Protein AF-A0A934X2E5-F1 (afdb_monomer_lite)

Radius of gyration: 25.15 Å; chains: 1; bounding box: 54×32×74 Å

pLDDT: mean 78.69, std 17.32, range [44.53, 95.88]

Sequence (119 aa):
MKNYIQEKTRYLKALVLTMLVGFIGFEAGAQVFISSTSPAGPWYAGQEATASYEAEDFDAGTSFILWDDADNDAQIDEDEQIFGQSTVQDALEEIDFTWPEAGNINLRLAAFSGNSVTG

Organism: NCBI:txid2802615

Secondary structure (DSSP, 8-state):
---HHHHHHHHHHHHHHHHHHTT-----PPPEEEEEE---S---TT-EEEEEEEEESPPTT-EEEEEE-SSSSSS--TTSPEEEEE---SSEEEEEEEPPSSS---EEEEEE-SS----

Structure (mmCIF, N/CA/C/O backbone):
data_AF-A0A934X2E5-F1
#
_entry.id   AF-A0A934X2E5-F1
#
loop_
_atom_site.group_PDB
_atom_site.id
_atom_site.type_symbol
_atom_site.label_atom_id
_atom_site.label_alt_id
_atom_site.label_comp_id
_atom_site.label_asym_id
_atom_site.label_entity_id
_atom_site.label_seq_id
_atom_site.pdbx_PDB_ins_code
_atom_site.Cartn_x
_atom_site.Cartn_y
_atom_site.Cartn_z
_atom_site.occupancy
_atom_site.B_iso_or_equiv
_atom_site.auth_seq_id
_atom_site.auth_comp_id
_atom_site.auth_asym_id
_atom_site.auth_atom_id
_atom_site.pdbx_PDB_model_num
ATOM 1 N N . MET A 1 1 ? -38.546 -23.347 57.118 1.00 49.22 1 MET A N 1
ATOM 2 C CA . MET A 1 1 ? -39.298 -22.853 55.942 1.00 49.22 1 MET A CA 1
ATOM 3 C C . MET A 1 1 ? -38.502 -21.723 55.314 1.00 49.22 1 MET A C 1
ATOM 5 O O . MET A 1 1 ? -38.262 -20.734 55.993 1.00 49.22 1 MET A O 1
ATOM 9 N N . LYS A 1 2 ? -38.001 -21.892 54.085 1.00 48.56 2 LYS A N 1
ATOM 10 C CA . LYS A 1 2 ? -37.275 -20.829 53.373 1.00 48.56 2 LYS A CA 1
ATOM 11 C C . LYS A 1 2 ? -38.280 -19.768 52.906 1.00 48.56 2 LYS A C 1
ATOM 13 O O . LYS A 1 2 ? -39.327 -20.110 52.362 1.00 48.56 2 LYS A O 1
ATOM 18 N N . ASN A 1 3 ? -37.981 -18.497 53.177 1.00 52.16 3 ASN A N 1
ATOM 19 C CA . ASN A 1 3 ? -38.826 -17.349 52.844 1.00 52.16 3 ASN A CA 1
ATOM 20 C C . ASN A 1 3 ? -38.904 -17.159 51.318 1.00 52.16 3 ASN A C 1
ATOM 22 O O . ASN A 1 3 ? -38.053 -16.502 50.723 1.00 52.16 3 ASN A O 1
ATOM 26 N N . TYR A 1 4 ? -39.963 -17.698 50.707 1.00 53.03 4 TYR A N 1
ATOM 27 C CA . TYR A 1 4 ? -40.284 -17.629 49.270 1.00 53.03 4 TYR A CA 1
ATOM 28 C C . TYR A 1 4 ? -40.270 -16.205 48.675 1.00 53.03 4 TYR A C 1
ATOM 30 O O . TYR A 1 4 ? -40.138 -16.028 47.465 1.00 53.03 4 TYR A O 1
ATOM 38 N N . ILE A 1 5 ? -40.405 -15.173 49.512 1.00 55.59 5 ILE A N 1
ATOM 39 C CA . ILE A 1 5 ? -40.426 -13.766 49.092 1.00 55.59 5 ILE A CA 1
ATOM 40 C C . ILE A 1 5 ? -39.023 -13.275 48.696 1.00 55.59 5 ILE A C 1
ATOM 42 O O . ILE A 1 5 ? -38.900 -12.533 47.724 1.00 55.59 5 ILE A O 1
ATOM 46 N N . GLN A 1 6 ? -37.965 -13.725 49.385 1.00 53.34 6 GLN A N 1
ATOM 47 C CA . GLN A 1 6 ? -36.589 -13.293 49.098 1.00 53.34 6 GLN A CA 1
ATOM 48 C C . GLN A 1 6 ? -36.018 -13.923 47.821 1.00 53.34 6 GLN A C 1
ATOM 50 O O . GLN A 1 6 ? -35.206 -13.300 47.139 1.00 53.34 6 GLN A O 1
ATOM 55 N N . GLU A 1 7 ? -36.453 -15.135 47.467 1.00 52.44 7 GLU A N 1
ATOM 56 C CA . GLU A 1 7 ? -36.074 -15.785 46.207 1.00 52.44 7 GLU A CA 1
ATOM 57 C C . GLU A 1 7 ? -36.661 -15.039 45.004 1.00 52.44 7 GLU A C 1
ATOM 59 O O . GLU A 1 7 ? -35.921 -14.670 44.093 1.00 52.44 7 GLU A O 1
ATOM 64 N N . LYS A 1 8 ? -37.955 -14.690 45.036 1.00 50.94 8 LYS A N 1
ATOM 65 C CA . LYS A 1 8 ? -38.620 -13.969 43.934 1.00 50.94 8 LYS A CA 1
ATOM 66 C C . LYS A 1 8 ? -37.985 -12.607 43.625 1.00 50.94 8 LYS A C 1
ATOM 68 O O . LYS A 1 8 ? -37.871 -12.239 42.459 1.00 50.94 8 LYS A O 1
ATOM 73 N N . THR A 1 9 ? -37.516 -11.873 44.639 1.00 54.53 9 THR A N 1
ATOM 74 C CA . THR A 1 9 ? -36.832 -10.583 44.422 1.00 54.53 9 THR A CA 1
ATOM 75 C C . THR A 1 9 ? -35.431 -10.746 43.832 1.00 54.53 9 THR A C 1
ATOM 77 O O . THR A 1 9 ? -34.979 -9.863 43.106 1.00 54.53 9 THR A O 1
ATOM 80 N N . ARG A 1 10 ? -34.732 -11.855 44.120 1.00 56.25 10 ARG A N 1
ATOM 81 C CA . ARG A 1 10 ? -33.412 -12.147 43.534 1.00 56.25 10 ARG A CA 1
ATOM 82 C C . ARG A 1 10 ? -33.515 -12.438 42.041 1.00 56.25 10 ARG A C 1
ATOM 84 O O . ARG A 1 10 ? -32.723 -11.891 41.282 1.00 56.25 10 ARG A O 1
ATOM 91 N N . TYR A 1 11 ? -34.516 -13.212 41.623 1.00 56.16 11 TYR A N 1
ATOM 92 C CA . TYR A 1 11 ? -34.741 -13.502 40.203 1.00 56.16 11 TYR A CA 1
ATOM 93 C C . TYR A 1 11 ? -35.104 -12.248 39.401 1.00 56.16 11 TYR A C 1
ATOM 95 O O . TYR A 1 11 ? -34.602 -12.068 38.297 1.00 56.16 11 TYR A O 1
ATOM 103 N N . LEU A 1 12 ? -35.895 -11.337 39.977 1.00 55.47 12 LEU A N 1
ATOM 104 C CA . LEU A 1 12 ? -36.260 -10.083 39.311 1.00 55.47 12 LEU A CA 1
ATOM 105 C C . LEU A 1 12 ? -35.059 -9.134 39.151 1.00 55.47 12 LEU A C 1
ATOM 107 O O . LEU A 1 12 ? -34.874 -8.548 38.090 1.00 55.47 12 LEU A O 1
ATOM 111 N N . LYS A 1 13 ? -34.202 -9.025 40.175 1.00 52.78 13 LYS A N 1
ATOM 112 C CA . LYS A 1 13 ? -32.961 -8.232 40.103 1.00 52.78 13 LYS A CA 1
ATOM 113 C C . LYS A 1 13 ? -31.956 -8.816 39.107 1.00 52.78 13 LYS A C 1
ATOM 115 O O . LYS A 1 13 ? -31.308 -8.060 38.393 1.00 52.78 13 LYS A O 1
ATOM 120 N N . ALA A 1 14 ? -31.849 -10.144 39.046 1.00 57.03 14 ALA A N 1
ATOM 121 C CA . ALA A 1 14 ? -30.973 -10.830 38.101 1.00 57.03 14 ALA A CA 1
ATOM 122 C C . ALA A 1 14 ? -31.426 -10.631 36.645 1.00 57.03 14 ALA A C 1
ATOM 124 O O . ALA A 1 14 ? -30.584 -10.368 35.792 1.00 57.03 14 ALA A O 1
ATOM 125 N N . LEU A 1 15 ? -32.739 -10.685 36.383 1.00 56.50 15 LEU A N 1
ATOM 126 C CA . LEU A 1 15 ? -33.324 -10.482 35.053 1.00 56.50 15 LEU A CA 1
ATOM 127 C C . LEU A 1 15 ? -33.105 -9.051 34.533 1.00 56.50 15 LEU A C 1
ATOM 129 O O . LEU A 1 15 ? -32.709 -8.859 33.388 1.00 56.50 15 LEU A O 1
ATOM 133 N N . VAL A 1 16 ? -33.313 -8.041 35.38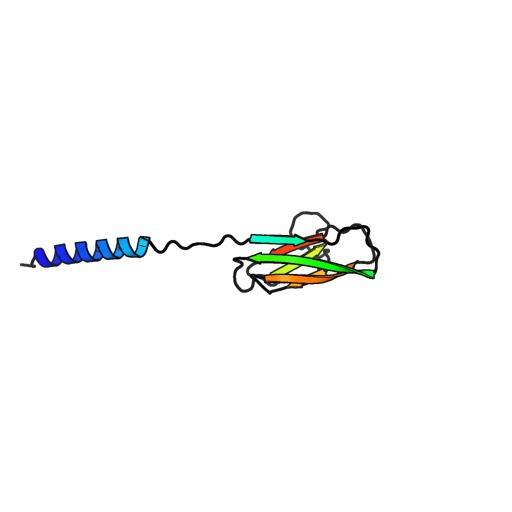6 1.00 58.75 16 VAL A N 1
ATOM 134 C CA . VAL A 1 16 ? -33.096 -6.629 35.018 1.00 58.75 16 VAL A CA 1
ATOM 135 C C . VAL A 1 16 ? -31.617 -6.353 34.739 1.00 58.75 16 VAL A C 1
ATOM 137 O O . VAL A 1 16 ? -31.298 -5.619 33.808 1.00 58.75 16 VAL A O 1
ATOM 140 N N . LEU A 1 17 ? -30.708 -6.987 35.487 1.00 49.47 17 LEU A N 1
ATOM 141 C CA . LEU A 1 17 ? -29.275 -6.874 35.234 1.00 49.47 17 LEU A CA 1
ATOM 142 C C . LEU A 1 17 ? -28.884 -7.514 33.893 1.00 49.47 17 LEU A C 1
ATOM 144 O O . LEU A 1 17 ? -28.136 -6.902 33.147 1.00 49.47 17 LEU A O 1
ATOM 148 N N . THR A 1 18 ? -29.427 -8.686 33.536 1.00 54.75 18 THR A N 1
ATOM 149 C CA . THR A 1 18 ? -29.120 -9.330 32.238 1.00 54.75 18 THR A CA 1
ATOM 150 C C . THR A 1 18 ? -29.661 -8.539 31.047 1.00 54.75 18 THR A C 1
ATOM 152 O O . THR A 1 18 ? -29.013 -8.494 30.007 1.00 54.75 18 THR A O 1
ATOM 155 N N . MET A 1 19 ? -30.809 -7.871 31.201 1.00 52.06 19 MET A N 1
ATOM 156 C CA . MET A 1 19 ? -31.362 -7.004 30.154 1.00 52.06 19 MET A CA 1
ATOM 157 C C . MET A 1 19 ? -30.552 -5.714 29.955 1.00 52.06 19 MET A C 1
ATOM 159 O O . MET A 1 19 ? -30.480 -5.222 28.834 1.00 52.06 19 MET A O 1
ATOM 163 N N . LEU A 1 20 ? -29.906 -5.183 31.002 1.00 48.31 20 LEU A N 1
ATOM 164 C CA . LEU A 1 20 ? -29.093 -3.963 30.904 1.00 48.31 20 LEU A CA 1
ATOM 165 C C . LEU A 1 20 ? -27.737 -4.202 30.209 1.00 48.31 20 LEU A C 1
ATOM 167 O O . LEU A 1 20 ? -27.241 -3.314 29.525 1.00 48.31 20 LEU A O 1
ATOM 171 N N . VAL A 1 21 ? -27.152 -5.402 30.338 1.00 52.91 21 VAL A N 1
ATOM 172 C CA . VAL A 1 21 ? -25.892 -5.761 29.645 1.00 52.91 21 VAL A CA 1
ATOM 173 C C . VAL A 1 21 ? -26.116 -6.046 28.150 1.00 52.91 21 VAL A C 1
ATOM 175 O O . VAL A 1 21 ? -25.184 -5.949 27.361 1.00 52.91 21 VAL A O 1
ATOM 178 N N . GLY A 1 22 ? -27.356 -6.327 27.727 1.00 47.44 22 GLY A N 1
ATOM 179 C CA . GLY A 1 22 ? -27.704 -6.578 26.320 1.00 47.44 22 GLY A CA 1
ATOM 180 C C . GLY A 1 22 ? -27.684 -5.347 25.402 1.00 47.44 22 GLY A C 1
ATOM 181 O O . GLY A 1 22 ? -27.886 -5.500 24.203 1.00 47.44 22 GLY A 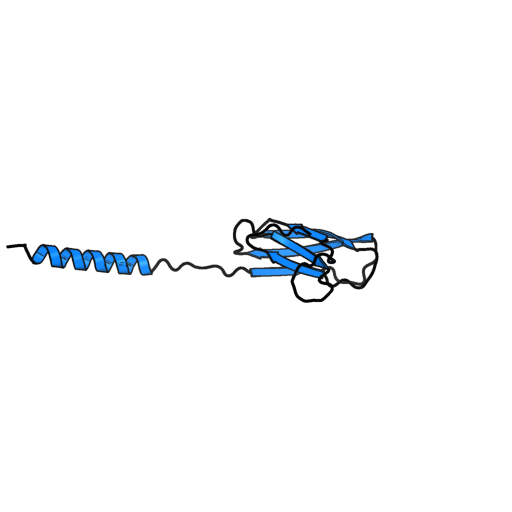O 1
ATOM 182 N N . PHE A 1 23 ? -27.451 -4.146 25.946 1.00 49.03 23 PHE A N 1
ATOM 183 C CA . PHE A 1 23 ? -27.392 -2.878 25.203 1.00 49.03 23 PHE A CA 1
ATOM 184 C C . PHE A 1 23 ? -25.980 -2.288 25.091 1.00 49.03 23 PHE A C 1
ATOM 186 O O . PHE A 1 23 ? -25.832 -1.131 24.706 1.00 49.03 23 PHE A O 1
ATOM 193 N N . ILE A 1 24 ? -24.930 -3.060 25.383 1.00 53.41 24 ILE A N 1
ATOM 194 C CA . ILE A 1 24 ? -23.600 -2.724 24.864 1.00 53.41 24 ILE A CA 1
ATOM 195 C C . ILE A 1 24 ? -23.560 -3.286 23.44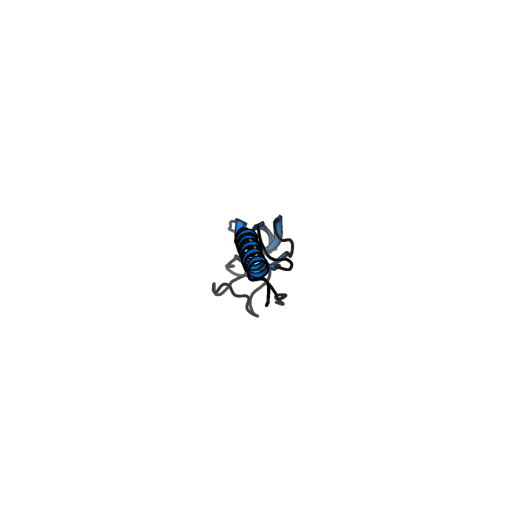4 1.00 53.41 24 ILE A C 1
ATOM 197 O O . ILE A 1 24 ? -23.094 -4.398 23.201 1.00 53.41 24 ILE A O 1
ATOM 201 N N . GLY A 1 25 ? -24.170 -2.541 22.520 1.00 44.88 25 GLY A N 1
ATOM 202 C CA . GLY A 1 25 ? -23.924 -2.728 21.101 1.00 44.88 25 GLY A CA 1
ATOM 203 C C . GLY A 1 25 ? -22.445 -2.466 20.882 1.00 44.88 25 GLY A C 1
ATOM 204 O O . GLY A 1 25 ? -21.989 -1.337 21.030 1.00 44.88 25 GLY A O 1
ATOM 205 N N . PHE A 1 26 ? -21.688 -3.524 20.618 1.00 52.31 26 PHE A N 1
ATOM 206 C CA . PHE A 1 26 ? -20.388 -3.373 19.997 1.00 52.31 26 PHE A CA 1
ATOM 207 C C . PHE A 1 26 ? -20.666 -2.771 18.621 1.00 52.31 26 PHE A C 1
ATOM 209 O O . PHE A 1 26 ? -21.189 -3.457 17.743 1.00 52.31 26 PHE A O 1
ATOM 216 N N . GLU A 1 27 ? -20.388 -1.482 18.450 1.00 51.38 27 GLU A N 1
ATOM 217 C CA . GLU A 1 27 ? -20.096 -0.956 17.123 1.00 51.38 27 GLU A CA 1
ATOM 218 C C . GLU A 1 27 ? -18.776 -1.615 16.725 1.00 51.38 27 GLU A C 1
ATOM 220 O O . GLU A 1 27 ? -17.694 -1.151 17.069 1.00 51.38 27 GLU A O 1
ATOM 225 N N . ALA A 1 28 ? -18.866 -2.802 16.127 1.00 54.00 28 ALA A N 1
ATOM 226 C CA . ALA A 1 28 ? -17.758 -3.333 15.362 1.00 54.00 28 ALA A CA 1
ATOM 227 C C . ALA A 1 28 ? -17.660 -2.429 14.132 1.00 54.00 28 ALA A C 1
ATOM 229 O O . ALA A 1 28 ? -18.449 -2.585 13.196 1.00 54.00 28 ALA A O 1
ATOM 230 N N . GLY A 1 29 ? -16.772 -1.435 14.191 1.00 62.97 29 GLY A N 1
ATOM 231 C CA . GLY A 1 29 ? -16.335 -0.711 13.004 1.00 62.97 29 GLY A CA 1
ATOM 232 C C . GLY A 1 29 ? -15.864 -1.733 11.975 1.00 62.97 29 GLY A C 1
ATOM 233 O O . GLY A 1 29 ? -15.187 -2.708 12.317 1.00 62.97 29 GLY A O 1
ATOM 234 N N . ALA A 1 30 ? -16.335 -1.608 10.738 1.00 75.81 30 ALA A N 1
ATOM 235 C CA . ALA A 1 30 ? -15.884 -2.488 9.674 1.00 75.81 30 ALA A CA 1
ATOM 236 C C . ALA A 1 30 ? -14.537 -1.958 9.183 1.00 75.81 30 ALA A C 1
ATOM 238 O O . ALA A 1 30 ? -14.485 -0.818 8.737 1.00 75.81 30 ALA A O 1
ATOM 239 N N . GLN A 1 31 ? -13.490 -2.789 9.229 1.00 87.19 31 GLN A N 1
ATOM 240 C CA . GLN A 1 31 ? -12.180 -2.467 8.652 1.00 87.19 31 GLN A CA 1
ATOM 241 C C . GLN A 1 31 ? -12.354 -1.941 7.228 1.00 87.19 31 GLN A C 1
ATOM 243 O O . GLN A 1 31 ? -12.941 -2.625 6.378 1.00 87.19 31 GLN A O 1
ATOM 248 N N . VAL A 1 32 ? -11.877 -0.725 6.968 1.00 89.62 32 VAL A N 1
ATOM 249 C CA . VAL A 1 32 ? -12.180 -0.038 5.714 1.00 89.62 32 VAL A CA 1
ATOM 250 C C . VAL A 1 32 ? -11.002 0.781 5.214 1.00 89.62 32 VAL A C 1
ATOM 252 O O . VAL A 1 32 ? -10.402 1.566 5.940 1.00 89.62 32 VAL A O 1
ATOM 255 N N . PHE A 1 33 ? -10.698 0.628 3.925 1.00 90.75 33 PHE A N 1
ATOM 256 C CA . PHE A 1 33 ? -9.963 1.646 3.184 1.00 90.75 33 PHE A CA 1
ATOM 257 C C . PHE A 1 33 ? -10.955 2.727 2.757 1.00 90.75 33 PHE A C 1
ATOM 259 O O . PHE A 1 33 ? -11.830 2.472 1.927 1.00 90.75 33 PHE A O 1
ATOM 266 N N . ILE A 1 34 ? -10.826 3.925 3.323 1.00 92.50 34 ILE A N 1
ATOM 267 C CA . ILE A 1 34 ? -11.590 5.106 2.905 1.00 92.50 34 ILE A CA 1
ATOM 268 C C . ILE A 1 34 ? -11.149 5.520 1.506 1.00 92.50 34 ILE A C 1
ATOM 270 O O . ILE A 1 34 ? -11.975 5.808 0.636 1.00 92.50 34 ILE A O 1
ATOM 274 N N . SER A 1 35 ? -9.837 5.521 1.282 1.00 91.31 35 SER A N 1
ATOM 275 C CA . SER A 1 35 ? -9.254 5.793 -0.018 1.00 91.31 35 SER A CA 1
ATOM 276 C C . SER A 1 35 ? -7.965 5.006 -0.222 1.00 91.31 35 SER A C 1
ATOM 278 O O . SER A 1 35 ? -7.254 4.652 0.715 1.00 91.31 35 SER A O 1
ATOM 280 N N . SER A 1 36 ? -7.677 4.709 -1.483 1.00 91.00 36 SER A N 1
ATOM 281 C CA . SER A 1 36 ? -6.359 4.277 -1.929 1.00 91.00 36 SER A CA 1
ATOM 282 C C . SER A 1 36 ? -6.086 4.937 -3.269 1.00 91.00 36 SER A C 1
ATOM 284 O O . SER A 1 36 ? -6.979 5.047 -4.116 1.00 91.00 36 SER A O 1
ATOM 286 N N . THR A 1 37 ? -4.868 5.433 -3.445 1.00 91.31 37 THR A N 1
ATOM 287 C CA . THR A 1 37 ? -4.429 5.997 -4.714 1.00 91.31 37 THR A CA 1
ATOM 288 C C . THR A 1 37 ? -3.180 5.282 -5.185 1.00 91.31 37 THR A C 1
ATOM 290 O O . THR A 1 37 ? -2.240 5.042 -4.428 1.00 91.31 37 THR A O 1
ATOM 293 N N . SER A 1 38 ? -3.192 4.931 -6.465 1.00 85.31 38 SER A N 1
ATOM 294 C CA . SER A 1 38 ? -2.035 4.384 -7.154 1.00 85.31 38 SER A CA 1
ATOM 295 C C . SER A 1 38 ? -1.515 5.419 -8.154 1.00 85.31 38 SER A C 1
ATOM 297 O O . SER A 1 38 ? -2.318 6.140 -8.761 1.00 85.31 38 SER A O 1
ATOM 299 N N . PRO A 1 39 ? -0.193 5.493 -8.368 1.00 85.25 39 PRO A N 1
ATOM 300 C CA . PRO A 1 39 ? 0.397 6.410 -9.331 1.00 85.25 39 PRO A CA 1
ATOM 301 C C . PRO A 1 39 ? -0.166 6.191 -10.752 1.00 85.25 39 PRO A C 1
ATOM 303 O O . PRO A 1 39 ? -0.056 5.105 -11.323 1.00 85.25 39 PRO A O 1
ATOM 306 N N . ALA A 1 40 ? -0.741 7.230 -11.369 1.00 80.88 40 ALA A N 1
ATOM 307 C CA . ALA A 1 40 ? -1.272 7.161 -12.736 1.00 80.88 40 ALA A CA 1
ATOM 308 C C . ALA A 1 40 ? -0.160 7.263 -13.802 1.00 80.88 40 ALA A C 1
ATOM 310 O O . ALA A 1 40 ? 0.612 8.217 -13.801 1.00 80.88 40 ALA A O 1
ATOM 311 N N . GLY A 1 41 ? -0.094 6.291 -14.721 1.00 76.06 41 GLY A N 1
ATOM 312 C CA . GLY A 1 41 ? 0.969 6.184 -15.732 1.00 76.06 41 GLY A CA 1
ATOM 313 C C . GLY A 1 41 ? 0.765 7.005 -17.019 1.00 76.06 41 GLY A C 1
ATOM 314 O O . GLY A 1 41 ? -0.293 7.611 -17.217 1.00 76.06 41 GLY A O 1
ATOM 315 N N . P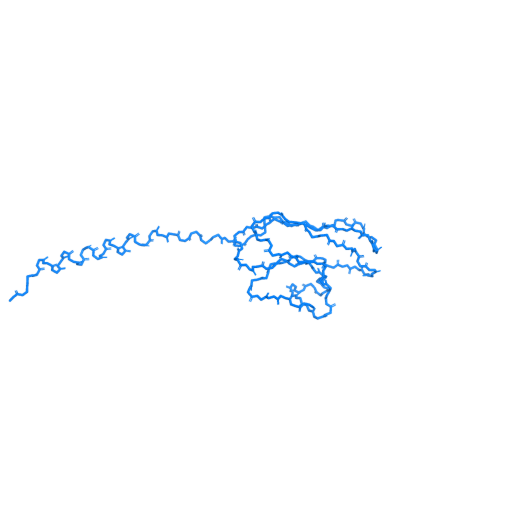RO A 1 42 ? 1.757 6.987 -17.939 1.00 82.12 42 PRO A N 1
ATOM 316 C CA . PRO A 1 42 ? 2.911 6.073 -17.981 1.00 82.12 42 PRO A CA 1
ATOM 317 C C . PRO A 1 42 ? 4.072 6.459 -17.045 1.00 82.12 42 PRO A C 1
ATOM 319 O O . PRO A 1 42 ? 4.321 7.642 -16.825 1.00 82.12 42 PRO A O 1
ATOM 322 N N . TRP A 1 43 ? 4.810 5.451 -16.568 1.00 86.56 43 TRP A N 1
ATOM 323 C CA . TRP A 1 43 ? 5.970 5.579 -15.673 1.00 86.56 43 TRP A CA 1
ATOM 324 C C . TRP A 1 43 ? 7.244 5.046 -16.328 1.00 86.56 43 TRP A C 1
ATOM 326 O O . TRP A 1 43 ? 7.183 4.167 -17.191 1.00 86.56 43 TRP A O 1
ATOM 336 N N . TYR A 1 44 ? 8.395 5.574 -15.913 1.00 87.38 44 TYR A N 1
ATOM 337 C CA . TYR A 1 44 ? 9.705 5.121 -16.378 1.00 87.38 44 TYR A CA 1
ATOM 338 C C . TYR A 1 44 ? 10.462 4.393 -15.269 1.00 87.38 44 TYR A C 1
ATOM 340 O O . TYR A 1 44 ? 10.378 4.768 -14.104 1.00 87.38 44 TYR A O 1
ATOM 348 N N . ALA A 1 45 ? 11.252 3.394 -15.658 1.00 88.69 45 ALA A N 1
ATOM 349 C CA . ALA A 1 45 ? 12.225 2.737 -14.792 1.00 88.69 45 ALA A CA 1
ATOM 350 C C . ALA A 1 45 ? 13.076 3.757 -14.017 1.00 88.69 45 ALA A C 1
ATOM 352 O O . ALA A 1 45 ? 13.633 4.683 -14.614 1.00 88.69 45 ALA A O 1
ATOM 353 N N . GLY A 1 46 ? 13.188 3.578 -12.702 1.00 88.44 46 GLY A N 1
ATOM 354 C CA . GLY A 1 46 ? 13.970 4.457 -11.835 1.00 88.44 46 GLY A CA 1
ATOM 355 C C . GLY A 1 46 ? 13.280 5.776 -11.470 1.00 88.44 46 GLY A C 1
ATOM 356 O O . GLY A 1 46 ? 13.907 6.624 -10.839 1.00 88.44 46 GLY A O 1
ATOM 357 N N . GLN A 1 47 ? 12.027 5.993 -11.884 1.00 90.75 47 GLN A N 1
ATOM 358 C CA . GLN A 1 47 ? 11.266 7.183 -11.511 1.00 90.75 47 GLN A CA 1
ATOM 359 C C . GLN A 1 47 ? 10.656 7.015 -10.116 1.00 90.75 47 GLN A C 1
ATOM 361 O O . GLN A 1 47 ? 10.032 5.998 -9.833 1.00 90.75 47 GLN A O 1
ATOM 366 N N . GLU A 1 48 ? 10.781 8.036 -9.273 1.00 93.00 48 GLU A N 1
ATOM 367 C CA . GLU A 1 48 ? 10.090 8.088 -7.982 1.00 93.00 48 GLU A CA 1
ATOM 368 C C . GLU A 1 48 ? 8.569 8.182 -8.175 1.00 93.00 48 GLU A C 1
ATOM 370 O O . GLU A 1 48 ? 8.077 8.950 -9.013 1.00 93.00 48 GLU A O 1
ATOM 375 N N . ALA A 1 49 ? 7.835 7.404 -7.389 1.00 92.06 49 ALA A N 1
ATOM 376 C CA . ALA A 1 49 ? 6.385 7.337 -7.377 1.00 92.06 49 ALA A CA 1
ATOM 377 C C . ALA A 1 49 ? 5.869 7.183 -5.939 1.00 92.06 49 ALA A C 1
ATOM 379 O O . ALA A 1 49 ? 6.562 6.671 -5.064 1.00 92.06 49 ALA A O 1
ATOM 380 N N . THR A 1 50 ? 4.625 7.603 -5.715 1.00 93.38 50 THR A N 1
ATOM 381 C CA . THR A 1 50 ? 3.994 7.576 -4.391 1.00 93.38 50 THR A CA 1
ATOM 382 C C . THR A 1 50 ? 2.603 6.975 -4.511 1.00 93.38 50 THR A C 1
ATOM 384 O O . THR A 1 50 ? 1.780 7.455 -5.295 1.00 93.38 50 THR A O 1
ATOM 387 N N . ALA A 1 51 ? 2.339 5.920 -3.743 1.00 93.81 51 ALA A N 1
ATOM 388 C CA . ALA A 1 51 ? 0.986 5.433 -3.489 1.00 93.81 51 ALA A CA 1
ATOM 389 C C . ALA A 1 51 ? 0.517 5.960 -2.131 1.00 93.81 51 ALA A C 1
ATOM 391 O O . ALA A 1 51 ? 1.330 6.128 -1.227 1.00 93.81 51 ALA A O 1
ATOM 392 N N . SER A 1 52 ? -0.779 6.204 -1.965 1.00 94.62 52 SER A N 1
ATOM 393 C CA . SER A 1 52 ? -1.320 6.633 -0.672 1.00 94.62 52 SER A CA 1
ATOM 394 C C . SER A 1 52 ? -2.545 5.836 -0.278 1.00 94.62 52 SER A C 1
ATOM 396 O O . SER A 1 52 ? -3.242 5.272 -1.130 1.00 94.62 52 SER A O 1
ATOM 398 N N . TYR A 1 53 ? -2.815 5.795 1.020 1.00 94.50 53 TYR A N 1
ATOM 399 C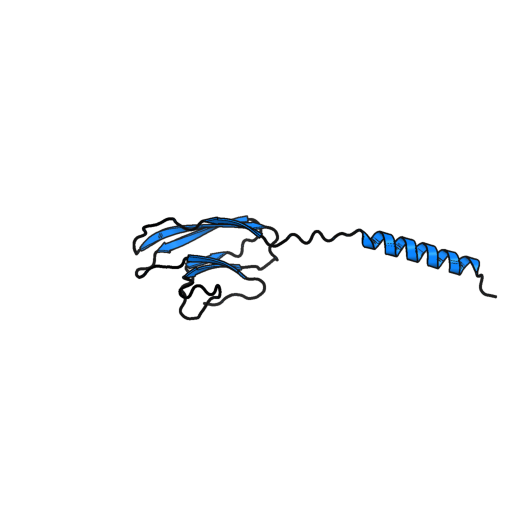 CA . TYR A 1 53 ? 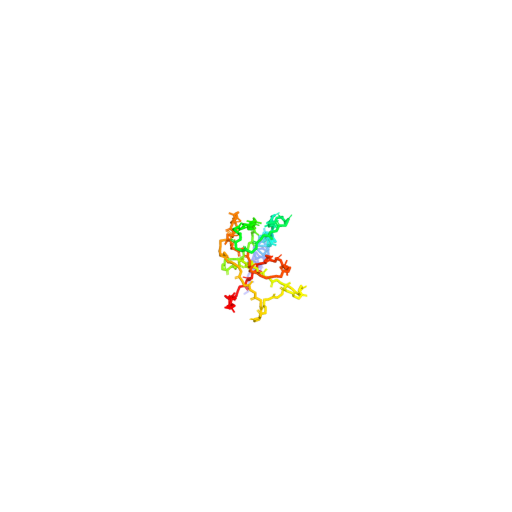-4.017 5.180 1.553 1.00 94.50 53 TYR A CA 1
ATOM 400 C C . TYR A 1 53 ? -4.541 5.925 2.763 1.00 94.50 53 TYR A C 1
ATOM 402 O O . TYR A 1 53 ? -3.780 6.493 3.536 1.00 94.50 53 TYR A O 1
ATOM 410 N N . GLU A 1 54 ? -5.853 5.871 2.930 1.00 95.31 54 GLU A N 1
ATOM 411 C CA . GLU A 1 54 ? -6.549 6.286 4.136 1.00 95.31 54 GLU A CA 1
ATOM 412 C C . GLU A 1 54 ? -7.372 5.096 4.613 1.00 95.31 54 GLU A C 1
ATOM 414 O O . GLU A 1 54 ? -8.169 4.537 3.852 1.00 95.31 54 GLU A O 1
ATOM 419 N N . ALA A 1 55 ? -7.140 4.675 5.848 1.00 92.25 55 ALA A N 1
ATOM 420 C CA . ALA A 1 55 ? -7.754 3.494 6.435 1.00 92.25 55 ALA A CA 1
ATOM 421 C C . ALA A 1 55 ? -8.343 3.830 7.806 1.00 92.25 55 ALA A C 1
ATOM 423 O O . ALA A 1 55 ? -7.812 4.707 8.477 1.00 92.25 55 ALA A O 1
ATOM 424 N N . GLU A 1 56 ? -9.406 3.134 8.209 1.00 92.88 56 GLU A N 1
ATOM 425 C CA . GLU A 1 56 ? -10.047 3.243 9.526 1.00 92.88 56 GLU A CA 1
ATOM 426 C C . GLU A 1 56 ? -10.495 1.865 10.041 1.00 92.88 56 GLU A C 1
ATOM 428 O O . GLU A 1 56 ? -10.734 0.928 9.267 1.00 92.88 56 GLU A O 1
ATOM 433 N N . ASP A 1 57 ? -10.627 1.776 11.366 1.00 90.25 57 ASP A N 1
ATOM 434 C CA . ASP A 1 57 ? -11.111 0.627 12.130 1.00 90.25 57 ASP A CA 1
ATOM 435 C C . ASP A 1 57 ? -10.269 -0.653 11.965 1.00 90.25 57 ASP A C 1
ATOM 437 O O . ASP A 1 57 ? -10.769 -1.762 12.180 1.00 90.25 57 ASP A O 1
ATOM 441 N N . PHE A 1 58 ? -8.983 -0.528 11.613 1.00 89.12 58 PHE A N 1
ATOM 442 C CA . PHE A 1 58 ? -8.072 -1.675 11.538 1.00 89.12 58 PHE A CA 1
ATOM 443 C C . PHE A 1 58 ? -7.525 -2.075 12.910 1.00 89.12 58 PHE A C 1
ATOM 445 O O . PHE A 1 58 ? -7.187 -1.246 13.755 1.00 89.12 58 PHE A O 1
ATOM 452 N N . ASP A 1 59 ? -7.390 -3.386 13.126 1.00 87.44 59 ASP A N 1
ATOM 453 C CA . ASP A 1 59 ? -6.842 -3.908 14.374 1.00 87.44 59 ASP A CA 1
ATOM 454 C C . ASP A 1 59 ? -5.395 -3.454 14.578 1.00 87.44 59 ASP A C 1
ATOM 456 O O . ASP A 1 59 ? -4.604 -3.336 13.633 1.00 87.44 59 ASP A O 1
ATOM 460 N N . ALA A 1 60 ? -5.020 -3.276 15.845 1.00 84.75 60 ALA A N 1
ATOM 461 C CA . ALA A 1 60 ? -3.649 -2.952 16.192 1.00 84.75 60 ALA A CA 1
ATOM 462 C C . ALA A 1 60 ? -2.662 -4.020 15.708 1.00 84.75 60 ALA A C 1
ATOM 464 O O . ALA A 1 60 ? -2.832 -5.209 15.980 1.00 84.75 60 ALA A O 1
ATOM 465 N N . GLY A 1 61 ? -1.605 -3.580 15.019 1.00 84.88 61 GLY A N 1
ATOM 466 C CA . GLY A 1 61 ? -0.613 -4.471 14.409 1.00 84.88 61 GLY A CA 1
ATOM 467 C C . GLY A 1 61 ? -0.966 -4.955 13.000 1.00 84.88 61 GLY A C 1
ATOM 468 O O . GLY A 1 61 ? -0.301 -5.861 12.500 1.00 84.88 61 GLY A O 1
ATOM 469 N N . THR A 1 62 ? -1.982 -4.370 12.363 1.00 89.88 62 THR A N 1
ATOM 470 C CA . THR A 1 62 ? -2.212 -4.520 10.921 1.00 89.88 62 THR A CA 1
ATOM 471 C C . THR A 1 62 ? -1.070 -3.875 10.133 1.00 89.88 62 THR A C 1
ATOM 473 O O . THR A 1 62 ? -0.664 -2.749 10.426 1.00 89.88 62 THR A O 1
ATOM 476 N N . SER A 1 63 ? -0.578 -4.580 9.115 1.00 91.44 63 SER A N 1
ATOM 477 C CA . SER A 1 63 ? 0.381 -4.045 8.146 1.00 91.44 63 SER A CA 1
ATOM 478 C C . SER A 1 63 ? -0.306 -3.744 6.820 1.00 91.44 63 SER A C 1
ATOM 480 O O . SER A 1 63 ? -1.091 -4.549 6.328 1.00 91.44 63 SER A O 1
ATOM 482 N N . PHE A 1 64 ? 0.037 -2.615 6.219 1.00 92.88 64 PHE A N 1
ATOM 483 C CA . PHE A 1 64 ? -0.390 -2.177 4.898 1.00 92.88 64 PHE A CA 1
ATOM 484 C C . PHE A 1 64 ? 0.784 -2.346 3.950 1.00 92.88 64 PHE A C 1
ATOM 486 O O . PHE A 1 64 ? 1.849 -1.785 4.200 1.00 92.88 64 PHE A O 1
ATOM 493 N N . ILE A 1 65 ? 0.620 -3.144 2.902 1.00 93.81 65 ILE A N 1
ATOM 494 C CA . ILE A 1 65 ? 1.728 -3.536 2.027 1.00 93.81 65 ILE A CA 1
ATOM 495 C C . ILE A 1 65 ? 1.383 -3.167 0.597 1.00 93.81 65 ILE A C 1
ATOM 497 O O . ILE A 1 65 ? 0.270 -3.437 0.145 1.00 93.81 65 ILE A O 1
ATOM 501 N N . LEU A 1 66 ? 2.346 -2.545 -0.080 1.00 94.44 66 LEU A N 1
ATOM 502 C CA . LEU A 1 66 ? 2.309 -2.219 -1.497 1.00 94.44 66 LEU A CA 1
ATOM 503 C C . LEU A 1 66 ? 3.243 -3.172 -2.246 1.00 94.44 66 LEU A C 1
ATOM 505 O O . LEU A 1 66 ? 4.443 -3.192 -1.956 1.00 94.44 66 LEU A O 1
ATOM 509 N N . TRP A 1 67 ? 2.721 -3.930 -3.206 1.00 93.69 67 TRP A N 1
ATOM 510 C CA . TRP A 1 67 ? 3.507 -4.898 -3.976 1.00 93.69 67 TRP A CA 1
ATOM 511 C C . TRP A 1 67 ? 3.067 -4.991 -5.442 1.00 93.69 67 TRP A C 1
ATOM 513 O O . TRP A 1 67 ? 2.052 -4.406 -5.836 1.00 93.69 67 TRP A O 1
ATOM 523 N N . ASP A 1 68 ? 3.881 -5.671 -6.248 1.00 92.69 68 ASP A N 1
ATOM 524 C CA . ASP A 1 68 ? 3.531 -6.109 -7.600 1.00 92.69 68 ASP A CA 1
ATOM 525 C C . ASP A 1 68 ? 2.774 -7.439 -7.540 1.00 92.69 68 ASP A C 1
ATOM 527 O O . ASP A 1 68 ? 3.393 -8.473 -7.321 1.00 92.69 68 ASP A O 1
ATOM 531 N N . ASP A 1 69 ? 1.455 -7.383 -7.723 1.00 92.06 69 ASP A N 1
ATOM 532 C CA . ASP A 1 69 ? 0.544 -8.535 -7.767 1.00 92.06 69 ASP A CA 1
ATOM 533 C C . ASP A 1 69 ? 0.532 -9.125 -9.188 1.00 92.06 69 ASP A C 1
ATOM 535 O O . ASP A 1 69 ? -0.364 -8.872 -10.011 1.00 92.06 69 ASP A O 1
ATOM 539 N N . ALA A 1 70 ? 1.620 -9.808 -9.536 1.00 90.00 70 ALA A N 1
ATOM 540 C CA . ALA A 1 70 ? 1.954 -10.149 -10.914 1.00 90.00 70 ALA A CA 1
ATOM 541 C C . ALA A 1 70 ? 0.924 -11.101 -11.544 1.00 90.00 70 ALA A C 1
ATOM 543 O O . ALA A 1 70 ? 0.659 -11.017 -12.753 1.00 90.00 70 ALA A O 1
ATOM 544 N N . ASP A 1 71 ? 0.315 -11.973 -10.739 1.00 90.62 71 ASP A N 1
ATOM 545 C CA . ASP A 1 71 ? -0.697 -12.938 -11.168 1.00 90.62 71 ASP A CA 1
ATOM 546 C C . ASP A 1 71 ? -2.152 -12.508 -10.859 1.00 90.62 71 ASP A C 1
ATOM 548 O O . ASP A 1 71 ? -3.102 -13.094 -11.398 1.00 90.62 71 ASP A O 1
ATOM 552 N N . ASN A 1 72 ? -2.320 -11.397 -10.131 1.00 90.31 72 ASN A N 1
ATOM 553 C CA . ASN A 1 72 ? -3.586 -10.760 -9.780 1.00 90.31 72 ASN A CA 1
ATOM 554 C C . ASN A 1 72 ? -4.492 -11.623 -8.877 1.00 90.31 72 ASN A C 1
ATOM 556 O O . ASN A 1 72 ? -5.726 -11.607 -9.027 1.00 90.31 72 ASN A O 1
ATOM 560 N N . ASP A 1 73 ? -3.903 -12.383 -7.955 1.00 92.06 73 ASP A N 1
ATOM 561 C CA . ASP A 1 73 ? -4.606 -13.274 -7.028 1.00 92.06 73 ASP A CA 1
ATOM 562 C C . ASP A 1 73 ? -4.839 -12.666 -5.623 1.00 92.06 73 ASP A C 1
ATOM 564 O O . ASP A 1 73 ? -5.644 -13.189 -4.841 1.00 92.06 73 ASP A O 1
ATOM 568 N N . ALA A 1 74 ? -4.243 -11.495 -5.360 1.00 89.00 74 ALA A N 1
ATOM 569 C CA . ALA A 1 74 ? -4.300 -10.752 -4.099 1.00 89.00 74 ALA A CA 1
ATOM 570 C C . ALA A 1 74 ? -3.602 -11.419 -2.898 1.00 89.00 74 ALA A C 1
ATOM 572 O O . ALA A 1 74 ? -3.900 -11.070 -1.747 1.00 89.00 74 ALA A O 1
ATOM 573 N N . GLN A 1 75 ? -2.685 -12.343 -3.147 1.00 90.62 75 GLN A N 1
ATOM 574 C CA . GLN A 1 75 ? -1.731 -12.872 -2.181 1.00 90.62 75 GLN A CA 1
ATOM 575 C C . GLN A 1 75 ? -0.355 -12.245 -2.431 1.00 90.62 75 GLN A C 1
ATOM 577 O O . GLN A 1 75 ? -0.196 -11.428 -3.328 1.00 90.62 75 GLN A O 1
ATOM 582 N N . ILE A 1 76 ? 0.586 -12.508 -1.524 1.00 89.56 76 ILE A N 1
ATOM 583 C CA . ILE A 1 76 ? 1.981 -12.096 -1.686 1.00 89.56 76 ILE A CA 1
ATOM 584 C C . ILE A 1 76 ? 2.786 -13.376 -1.849 1.00 89.56 76 ILE A C 1
ATOM 586 O O . ILE A 1 76 ? 2.880 -14.155 -0.892 1.00 89.56 76 ILE A O 1
ATOM 590 N N . ASP A 1 77 ? 3.343 -13.569 -3.038 1.00 89.81 77 ASP A N 1
ATOM 591 C CA . ASP A 1 77 ? 4.143 -14.741 -3.394 1.00 89.81 77 ASP A CA 1
ATOM 592 C C . ASP A 1 77 ? 5.658 -14.470 -3.343 1.00 89.81 77 ASP A C 1
ATOM 594 O O . ASP A 1 77 ? 6.120 -13.332 -3.269 1.00 89.81 77 ASP A O 1
ATOM 598 N N . GLU A 1 78 ? 6.467 -15.539 -3.344 1.00 86.75 78 GLU A N 1
ATOM 599 C CA . GLU A 1 78 ? 7.935 -15.451 -3.208 1.00 86.75 78 GLU A CA 1
ATOM 600 C C . GLU A 1 78 ? 8.625 -14.733 -4.384 1.00 86.75 78 GLU A C 1
ATOM 602 O O . GLU A 1 78 ? 9.767 -14.289 -4.253 1.00 86.75 78 GLU A O 1
ATOM 607 N N . ASP A 1 79 ? 7.977 -14.658 -5.547 1.00 85.12 79 ASP A N 1
ATOM 608 C CA . ASP A 1 79 ? 8.481 -13.996 -6.750 1.00 85.12 79 ASP A CA 1
ATOM 609 C C . ASP A 1 79 ? 7.962 -12.563 -6.934 1.00 85.12 79 ASP A C 1
ATOM 611 O O . ASP A 1 79 ? 8.390 -11.876 -7.867 1.00 85.12 79 ASP A O 1
ATOM 615 N N . GLU A 1 80 ? 7.115 -12.084 -6.024 1.00 90.00 80 GLU A N 1
ATOM 616 C CA . GLU A 1 80 ? 6.541 -10.746 -6.074 1.00 90.00 80 GLU A CA 1
ATOM 617 C C . GLU A 1 80 ? 7.386 -9.713 -5.331 1.00 90.00 80 GLU A C 1
ATOM 619 O O . GLU A 1 80 ? 7.970 -9.949 -4.269 1.00 90.00 80 GLU A O 1
ATOM 624 N N . GLN A 1 81 ? 7.454 -8.511 -5.900 1.00 91.44 81 GLN A N 1
ATOM 625 C CA . GLN A 1 81 ? 8.241 -7.433 -5.324 1.00 91.44 81 GLN A CA 1
ATOM 626 C C . GLN A 1 81 ? 7.391 -6.576 -4.386 1.00 91.44 81 GLN A C 1
ATOM 628 O O . GLN A 1 81 ? 6.446 -5.916 -4.813 1.00 91.44 81 GLN A O 1
ATOM 633 N N . ILE A 1 82 ? 7.808 -6.481 -3.122 1.00 93.19 82 ILE A N 1
ATOM 634 C CA . ILE A 1 82 ? 7.276 -5.498 -2.173 1.00 93.19 82 ILE A CA 1
ATOM 635 C C . ILE A 1 82 ? 7.970 -4.149 -2.397 1.00 93.19 82 ILE A C 1
ATOM 637 O O . ILE A 1 82 ? 9.195 -4.036 -2.311 1.00 93.19 82 ILE A O 1
ATOM 641 N N . PHE A 1 83 ? 7.180 -3.109 -2.652 1.00 92.69 83 PHE A N 1
ATOM 642 C CA . PHE A 1 83 ? 7.660 -1.737 -2.826 1.00 92.69 83 PHE A CA 1
ATOM 643 C C . PHE A 1 83 ? 7.720 -0.971 -1.511 1.00 92.69 83 PHE A C 1
ATOM 645 O O . PHE A 1 83 ? 8.597 -0.131 -1.322 1.00 92.69 83 PHE A O 1
ATOM 652 N N . GLY A 1 84 ? 6.811 -1.273 -0.585 1.00 91.94 84 GLY A N 1
ATOM 653 C CA . GLY A 1 84 ? 6.809 -0.639 0.720 1.00 91.94 84 GLY A CA 1
ATOM 654 C C . GLY A 1 84 ? 5.771 -1.215 1.666 1.00 91.94 84 GLY A C 1
ATOM 655 O O . GLY A 1 84 ? 4.876 -1.966 1.275 1.00 91.94 84 GLY A O 1
ATOM 656 N N . GLN A 1 85 ? 5.916 -0.846 2.935 1.00 93.06 85 GLN A N 1
ATOM 657 C CA . GLN A 1 85 ? 5.009 -1.241 4.000 1.00 93.06 85 GLN A CA 1
ATOM 658 C C . GLN A 1 85 ? 4.793 -0.090 4.981 1.00 93.06 85 GLN A C 1
ATOM 660 O O . GLN A 1 85 ? 5.708 0.692 5.246 1.00 93.06 85 GLN A O 1
ATOM 665 N N . SER A 1 86 ? 3.611 -0.050 5.582 1.00 92.75 86 SER A N 1
ATOM 666 C CA . SER A 1 86 ? 3.287 0.798 6.723 1.00 92.75 86 SER A CA 1
ATOM 667 C C . SER A 1 86 ? 2.576 -0.024 7.792 1.00 92.75 86 SER A C 1
ATOM 669 O O . SER A 1 86 ? 1.857 -0.971 7.494 1.00 92.75 86 SER A O 1
ATOM 671 N N . THR A 1 87 ? 2.777 0.331 9.056 1.00 91.38 87 THR A N 1
ATOM 672 C CA . THR A 1 87 ? 2.026 -0.228 10.194 1.00 91.38 87 THR A CA 1
ATOM 673 C C . THR A 1 87 ? 1.182 0.840 10.880 1.00 91.38 87 THR A C 1
ATOM 675 O O . THR A 1 87 ? 0.705 0.631 11.996 1.00 91.38 87 THR A O 1
ATOM 678 N N . VAL A 1 88 ? 1.070 2.025 10.273 1.00 90.00 88 VAL A N 1
ATOM 679 C CA . VAL A 1 88 ? 0.241 3.101 10.804 1.00 90.00 88 VAL A CA 1
ATOM 680 C C . VAL A 1 88 ? -1.193 2.828 10.370 1.00 90.00 88 VAL A C 1
ATOM 682 O O . VAL A 1 88 ? -1.554 2.943 9.199 1.00 90.00 88 VAL A O 1
ATOM 685 N N . GLN A 1 89 ? -1.977 2.380 11.340 1.00 89.12 89 GLN A N 1
ATOM 686 C CA . GLN A 1 89 ? -3.416 2.186 11.230 1.00 89.12 89 GLN A CA 1
ATOM 687 C C . GLN A 1 89 ? -4.161 3.513 11.380 1.00 89.12 89 GLN A C 1
ATOM 689 O O . GLN A 1 89 ? -3.638 4.449 11.986 1.00 89.12 89 GLN A O 1
ATOM 694 N N . ASP A 1 90 ? -5.408 3.537 10.915 1.00 87.19 90 ASP A N 1
ATOM 695 C CA . ASP A 1 90 ? -6.366 4.608 11.209 1.00 87.19 90 ASP A CA 1
ATOM 696 C C . ASP A 1 90 ? -5.844 6.009 10.827 1.00 87.19 90 ASP A C 1
ATOM 698 O O . ASP A 1 90 ? -5.979 6.980 11.576 1.00 87.19 90 ASP A O 1
ATOM 702 N N . ALA A 1 91 ? -5.158 6.087 9.681 1.00 90.12 91 ALA A N 1
ATOM 703 C CA . ALA A 1 91 ? -4.435 7.265 9.220 1.00 90.12 91 ALA A CA 1
ATOM 704 C C . ALA A 1 91 ? -4.417 7.378 7.689 1.00 90.12 91 ALA A C 1
ATOM 706 O O . ALA A 1 91 ? -4.636 6.401 6.968 1.00 90.12 91 ALA A O 1
ATOM 707 N N . LEU A 1 92 ? -4.108 8.592 7.224 1.00 93.94 92 LEU A N 1
ATOM 708 C CA . LEU A 1 92 ? -3.666 8.868 5.862 1.00 93.94 92 LEU A CA 1
ATOM 709 C C . LEU A 1 92 ? -2.145 8.721 5.803 1.00 93.94 92 LEU A C 1
ATOM 711 O O . LEU A 1 92 ? -1.433 9.456 6.485 1.00 93.94 92 LEU A O 1
ATOM 715 N N . GLU A 1 93 ? -1.670 7.818 4.958 1.00 95.88 93 GLU A N 1
ATOM 716 C CA . GLU A 1 93 ? -0.252 7.516 4.795 1.00 95.88 93 GLU A CA 1
ATOM 717 C C . GLU A 1 93 ? 0.155 7.483 3.325 1.00 95.88 93 GLU A C 1
ATOM 719 O O . GLU A 1 93 ? -0.653 7.234 2.422 1.00 95.88 93 GLU A O 1
ATOM 724 N N . GLU A 1 94 ? 1.444 7.716 3.105 1.00 95.12 94 GLU A N 1
ATOM 725 C CA . GLU A 1 94 ? 2.096 7.673 1.802 1.00 95.12 94 GLU A CA 1
ATOM 726 C C . GLU A 1 94 ? 3.198 6.608 1.816 1.00 95.12 94 GLU A C 1
ATOM 728 O O . GLU A 1 94 ? 3.939 6.451 2.786 1.00 95.12 94 GLU A O 1
ATOM 733 N N . ILE A 1 95 ? 3.291 5.855 0.725 1.00 94.38 95 ILE A N 1
ATOM 734 C CA . ILE A 1 95 ? 4.329 4.861 0.476 1.00 94.38 95 ILE A CA 1
ATOM 735 C C . ILE A 1 95 ? 5.085 5.314 -0.770 1.00 94.38 95 ILE A C 1
ATOM 737 O O . ILE A 1 95 ? 4.605 5.163 -1.899 1.00 94.38 95 ILE A O 1
ATOM 741 N N . ASP A 1 96 ? 6.265 5.883 -0.539 1.00 94.50 96 ASP A N 1
ATOM 742 C CA . ASP A 1 96 ? 7.203 6.277 -1.586 1.00 94.50 96 ASP A CA 1
ATOM 743 C C . ASP A 1 96 ? 8.008 5.068 -2.065 1.00 94.50 96 ASP A C 1
ATOM 745 O O . ASP A 1 96 ? 8.504 4.270 -1.265 1.00 94.50 96 ASP A O 1
ATOM 749 N N . PHE A 1 97 ? 8.160 4.944 -3.380 1.00 93.12 97 PHE A N 1
ATOM 750 C CA . PHE A 1 97 ? 8.941 3.887 -4.003 1.00 93.12 97 PHE A CA 1
ATOM 751 C C . PHE A 1 97 ? 9.521 4.336 -5.343 1.00 93.12 97 PHE A C 1
ATOM 753 O O . PHE A 1 97 ? 9.031 5.254 -6.000 1.00 93.12 97 PHE A O 1
ATOM 760 N N . THR A 1 98 ? 10.551 3.630 -5.792 1.00 92.12 98 THR A N 1
ATOM 761 C CA . THR A 1 98 ? 11.109 3.816 -7.130 1.00 92.12 98 THR A CA 1
ATOM 762 C C . THR A 1 98 ? 10.498 2.790 -8.082 1.00 92.12 98 THR A C 1
ATOM 764 O O . THR A 1 98 ? 10.509 1.589 -7.802 1.00 92.12 98 THR A O 1
ATOM 767 N N . TRP A 1 99 ? 9.994 3.246 -9.230 1.00 91.19 99 TRP A N 1
ATOM 768 C CA . TRP A 1 99 ? 9.423 2.376 -10.255 1.00 91.19 99 TRP A CA 1
ATOM 769 C C . TRP A 1 99 ? 10.485 1.380 -10.768 1.00 91.19 99 TRP A C 1
ATOM 771 O O . TRP A 1 99 ? 11.573 1.816 -11.167 1.00 91.19 99 TRP A O 1
ATOM 781 N N . PRO A 1 100 ? 10.223 0.061 -10.769 1.00 88.56 100 PRO A N 1
ATOM 782 C CA . PRO A 1 100 ? 11.220 -0.949 -11.111 1.00 88.56 100 PRO A CA 1
ATOM 783 C C . PRO A 1 100 ? 11.621 -0.907 -12.590 1.00 88.56 100 PRO A C 1
ATOM 785 O O . PRO A 1 100 ? 10.939 -0.339 -13.447 1.00 88.56 100 PRO A O 1
ATOM 788 N N . GLU A 1 101 ? 12.775 -1.512 -12.891 1.00 80.38 101 GLU A N 1
ATOM 789 C CA . GLU A 1 101 ? 13.428 -1.382 -14.199 1.00 80.38 101 GLU A CA 1
ATOM 790 C C . GLU A 1 101 ? 12.738 -2.130 -15.352 1.00 80.38 101 GLU A C 1
ATOM 792 O O . GLU A 1 101 ? 13.043 -1.860 -16.517 1.00 80.38 101 GLU A O 1
ATOM 797 N N . ALA A 1 102 ? 11.808 -3.049 -15.074 1.00 68.81 102 ALA A N 1
ATOM 798 C CA . ALA A 1 102 ? 11.193 -3.883 -16.100 1.00 68.81 102 ALA A CA 1
ATOM 799 C C . ALA A 1 102 ? 9.698 -4.130 -15.867 1.00 68.81 102 ALA A C 1
ATOM 801 O O . ALA A 1 102 ? 9.263 -4.347 -14.744 1.00 68.81 102 ALA A O 1
ATOM 802 N N . GLY A 1 103 ? 8.954 -4.206 -16.976 1.00 71.69 103 GLY A N 1
ATOM 803 C CA . GLY A 1 103 ? 7.618 -4.802 -17.023 1.00 71.69 103 GLY A CA 1
ATOM 804 C C . GLY A 1 103 ? 6.443 -3.839 -16.858 1.00 71.69 103 GLY A C 1
ATOM 805 O O . GLY A 1 103 ? 6.587 -2.676 -16.486 1.00 71.69 103 GLY A O 1
ATOM 806 N N . ASN A 1 104 ? 5.257 -4.355 -17.189 1.00 78.38 104 ASN A N 1
ATOM 807 C CA . ASN A 1 104 ? 4.014 -3.816 -16.653 1.00 78.38 104 ASN A CA 1
ATOM 808 C C . ASN A 1 104 ? 3.878 -4.368 -15.236 1.00 78.38 104 ASN A C 1
ATOM 810 O O . ASN A 1 104 ? 4.086 -5.562 -15.049 1.00 78.38 104 ASN A O 1
ATOM 814 N N . ILE A 1 105 ? 3.522 -3.506 -14.294 1.00 86.62 105 ILE A N 1
ATOM 815 C CA . ILE A 1 105 ? 3.381 -3.837 -12.876 1.00 86.62 105 ILE A CA 1
ATOM 816 C C . ILE A 1 105 ? 1.901 -3.767 -12.546 1.00 86.62 105 ILE A C 1
ATOM 818 O O . ILE A 1 105 ? 1.218 -2.824 -12.969 1.00 86.62 105 ILE A O 1
ATOM 822 N N . ASN A 1 106 ? 1.425 -4.718 -11.762 1.00 89.44 106 ASN A N 1
ATOM 823 C CA . ASN A 1 106 ? 0.084 -4.703 -11.209 1.00 89.44 106 ASN A CA 1
ATOM 824 C C . ASN A 1 106 ? 0.176 -4.239 -9.758 1.00 89.44 106 ASN A C 1
ATOM 826 O O . ASN A 1 106 ? 0.250 -5.031 -8.827 1.00 89.44 106 ASN A O 1
ATOM 830 N N . LEU A 1 107 ? 0.202 -2.924 -9.560 1.00 91.31 107 LEU A N 1
ATOM 831 C CA . LEU A 1 107 ? 0.354 -2.373 -8.220 1.00 91.31 107 LEU A CA 1
ATOM 832 C C . LEU A 1 107 ? -0.879 -2.694 -7.359 1.00 91.31 107 LEU A C 1
ATOM 834 O O . LEU A 1 107 ? -1.987 -2.250 -7.678 1.00 91.31 107 LEU A O 1
ATOM 838 N N . ARG A 1 108 ? -0.676 -3.400 -6.245 1.00 92.19 108 ARG A N 1
ATOM 839 C CA . ARG A 1 108 ? -1.717 -3.683 -5.254 1.00 92.19 108 ARG A CA 1
ATOM 840 C C . ARG A 1 108 ? -1.331 -3.160 -3.881 1.00 92.19 108 ARG A C 1
ATOM 842 O O . ARG A 1 108 ? -0.182 -3.247 -3.464 1.00 92.19 108 ARG A O 1
ATOM 849 N N . LEU A 1 109 ? -2.334 -2.638 -3.177 1.00 93.69 109 LEU A N 1
ATOM 850 C CA . LEU A 1 109 ? -2.273 -2.306 -1.761 1.00 93.69 109 LEU A CA 1
ATOM 851 C C . LEU A 1 109 ? -3.312 -3.137 -1.004 1.00 93.69 109 LEU A C 1
ATOM 853 O O . LEU A 1 109 ? -4.483 -3.166 -1.392 1.00 93.69 109 LEU A O 1
ATOM 857 N N . ALA A 1 110 ? -2.905 -3.770 0.093 1.00 91.81 110 ALA A N 1
ATOM 858 C CA . ALA A 1 110 ? -3.813 -4.481 0.987 1.00 91.81 110 ALA A CA 1
ATOM 859 C C . ALA A 1 110 ? -3.349 -4.424 2.444 1.00 91.81 110 ALA A C 1
ATOM 861 O O . ALA A 1 110 ? -2.200 -4.090 2.742 1.00 91.81 110 ALA A O 1
ATOM 862 N N . ALA A 1 111 ? -4.275 -4.756 3.342 1.00 91.06 111 ALA A N 1
ATOM 863 C CA . ALA A 1 111 ? -4.053 -4.827 4.775 1.00 91.06 111 ALA A CA 1
ATOM 864 C C . ALA A 1 111 ? -3.963 -6.289 5.235 1.00 91.06 111 ALA A C 1
ATOM 866 O O . ALA A 1 111 ? -4.789 -7.119 4.856 1.00 91.06 111 ALA A O 1
ATOM 867 N N . PHE A 1 112 ? -2.990 -6.586 6.091 1.00 88.25 112 PHE A N 1
ATOM 868 C CA . PHE A 1 112 ? -2.713 -7.918 6.615 1.00 88.25 112 PHE A CA 1
ATOM 869 C C . PHE A 1 112 ? -2.741 -7.882 8.142 1.00 88.25 112 PHE A C 1
ATOM 871 O O . PHE A 1 112 ? -1.906 -7.242 8.784 1.00 88.25 112 PHE A O 1
ATOM 878 N N . SER A 1 113 ? -3.711 -8.577 8.736 1.00 82.75 113 SER A N 1
ATOM 879 C CA . SER A 1 113 ? -3.849 -8.704 10.187 1.00 82.75 113 SER A CA 1
ATOM 880 C C . SER A 1 113 ? -3.129 -9.953 10.700 1.00 82.75 113 SER A C 1
ATOM 882 O O . SER A 1 113 ? -3.389 -11.060 10.225 1.00 82.75 113 SER A O 1
ATOM 884 N N . GLY A 1 114 ? -2.298 -9.811 11.733 1.00 63.97 114 GLY A N 1
ATOM 885 C CA . GLY A 1 114 ? -1.881 -10.948 12.561 1.00 63.97 114 GLY A CA 1
ATOM 886 C C . GLY A 1 114 ? -0.680 -11.764 12.075 1.00 63.97 114 GLY A C 1
ATOM 887 O O . GLY A 1 114 ? -0.382 -12.782 12.695 1.00 63.97 114 GLY A O 1
ATOM 888 N N . ASN A 1 115 ? 0.047 -11.329 11.045 1.00 50.91 115 ASN A N 1
ATOM 889 C CA . ASN A 1 115 ? 1.361 -11.884 10.724 1.00 50.91 115 ASN A CA 1
ATOM 890 C C . ASN A 1 115 ? 2.226 -10.832 10.020 1.00 50.91 115 ASN A C 1
ATOM 892 O O . ASN A 1 115 ? 1.747 -10.127 9.137 1.00 50.91 115 ASN A O 1
ATOM 896 N N . SER A 1 116 ? 3.504 -10.737 10.393 1.00 52.25 116 SER A N 1
ATOM 897 C CA . SER A 1 116 ? 4.485 -10.010 9.587 1.00 52.25 116 SER A CA 1
ATOM 898 C C . SER A 1 116 ? 4.619 -10.745 8.256 1.00 52.25 116 SER A C 1
ATOM 900 O O . SER A 1 116 ? 5.043 -11.899 8.244 1.00 52.25 116 SER A O 1
ATOM 902 N N . VAL A 1 117 ? 4.227 -10.110 7.154 1.00 54.12 117 VAL A N 1
ATOM 903 C CA . VAL A 1 117 ? 4.533 -10.635 5.824 1.00 54.12 117 VAL A CA 1
ATOM 904 C C . VAL A 1 117 ? 6.025 -10.413 5.606 1.00 54.12 117 VAL A C 1
ATOM 906 O O . VAL A 1 117 ? 6.491 -9.281 5.512 1.00 54.12 117 VAL A O 1
ATOM 909 N N . THR A 1 118 ? 6.794 -11.494 5.632 1.00 50.88 118 THR A N 1
ATOM 910 C CA . THR A 1 118 ? 8.182 -11.501 5.170 1.00 50.88 118 THR A CA 1
ATOM 911 C C . THR A 1 118 ? 8.169 -11.891 3.703 1.00 50.88 118 THR A C 1
ATOM 913 O O . THR A 1 118 ? 7.952 -13.067 3.413 1.00 50.88 118 THR A O 1
ATOM 916 N N . GLY A 1 119 ? 8.354 -10.903 2.826 1.00 44.53 119 GLY A N 1
ATOM 917 C CA . GLY A 1 119 ? 8.867 -11.118 1.470 1.00 44.53 119 GLY A CA 1
ATOM 918 C C . GLY A 1 119 ? 10.384 -11.254 1.476 1.00 44.53 119 GLY A C 1
ATOM 919 O O . GLY A 1 119 ? 11.019 -10.744 2.434 1.00 44.53 119 GLY A O 1
#

Foldseek 3Di:
DPDPVVVVVVVVVVVVVVVVVVPPPPPQPDWDWPDKDFDDDDDAAFDKDKIKTAIDNDDQQKKKWKWFPPVVPPDDDPPIDTFDMDRDHRGIDMRMGTDHHDDDGDIDIDIDPDDDDDD